Protein AF-A0A951SVY5-F1 (afdb_monomer_lite)

Structure (mmCIF, N/CA/C/O backbone):
data_AF-A0A951SVY5-F1
#
_entry.id   AF-A0A951SVY5-F1
#
loop_
_atom_site.group_PDB
_atom_site.id
_atom_site.type_symbol
_atom_site.label_atom_id
_atom_site.label_alt_id
_atom_site.label_comp_id
_atom_site.label_asym_id
_atom_site.label_entity_id
_atom_site.label_seq_id
_atom_site.pdbx_PDB_ins_code
_atom_site.Cartn_x
_atom_site.Cartn_y
_atom_site.Cartn_z
_atom_site.occupancy
_atom_site.B_iso_or_equiv
_atom_site.auth_seq_id
_atom_site.auth_comp_id
_atom_site.auth_asym_id
_atom_site.auth_atom_id
_atom_site.pdbx_PDB_model_num
ATOM 1 N N . MET A 1 1 ? 9.290 2.120 15.787 1.00 50.78 1 MET A N 1
ATOM 2 C CA . MET A 1 1 ? 7.854 2.431 15.940 1.00 50.78 1 MET A CA 1
ATOM 3 C C . MET A 1 1 ? 7.701 3.922 15.719 1.00 50.78 1 MET A C 1
ATOM 5 O O . MET A 1 1 ? 8.422 4.672 16.364 1.00 50.78 1 MET A O 1
ATOM 9 N N . LEU A 1 2 ? 6.870 4.339 14.763 1.00 56.75 2 LEU A N 1
ATOM 10 C CA . LEU A 1 2 ? 6.557 5.754 14.570 1.00 56.75 2 LEU A CA 1
ATOM 11 C C . LEU A 1 2 ? 5.204 6.018 15.229 1.00 56.75 2 LEU A C 1
ATOM 13 O O . LEU A 1 2 ? 4.205 5.418 14.830 1.00 56.75 2 LEU A O 1
ATOM 17 N N . THR A 1 3 ? 5.196 6.881 16.243 1.00 59.34 3 THR A N 1
ATOM 18 C CA . THR A 1 3 ? 3.982 7.291 16.956 1.00 59.34 3 THR A CA 1
ATOM 19 C C . THR A 1 3 ? 3.644 8.719 16.544 1.00 59.34 3 THR A C 1
ATOM 21 O O . THR A 1 3 ? 4.427 9.630 16.828 1.00 59.34 3 THR A O 1
ATOM 24 N N . PRO A 1 4 ? 2.521 8.950 15.859 1.00 58.31 4 PRO A N 1
ATOM 25 C CA . PRO A 1 4 ? 2.186 10.288 15.402 1.00 58.31 4 PRO A CA 1
ATOM 26 C C . PRO A 1 4 ? 1.665 11.186 16.539 1.00 58.31 4 PRO A C 1
ATOM 28 O O . PRO A 1 4 ? 0.821 10.764 17.322 1.00 58.31 4 PRO A O 1
ATOM 31 N N . GLN A 1 5 ? 2.128 12.441 16.625 1.00 56.78 5 GLN A N 1
ATOM 32 C CA . GLN A 1 5 ? 1.839 13.347 17.757 1.00 56.78 5 GLN A CA 1
ATOM 33 C C . GLN A 1 5 ? 0.728 14.398 17.520 1.00 56.78 5 GLN A C 1
ATOM 35 O O . GLN A 1 5 ? 0.571 15.302 18.335 1.00 56.78 5 GLN A O 1
ATOM 40 N N . SER A 1 6 ? -0.071 14.322 16.445 1.00 63.34 6 SER A N 1
ATOM 41 C CA . SER A 1 6 ? -1.119 15.331 16.175 1.00 63.34 6 SER A CA 1
ATOM 42 C C . SER A 1 6 ? -2.551 14.844 16.448 1.00 63.34 6 SER A C 1
ATOM 44 O O . SER A 1 6 ? -2.903 13.684 16.237 1.00 63.34 6 SER A O 1
ATOM 46 N N . ALA A 1 7 ? -3.417 15.754 16.907 1.00 58.34 7 ALA A N 1
ATOM 47 C CA . ALA A 1 7 ? -4.771 15.438 17.379 1.00 58.34 7 ALA A CA 1
ATOM 48 C C . ALA A 1 7 ? -5.735 14.905 16.290 1.00 58.34 7 ALA A C 1
ATOM 50 O O . ALA A 1 7 ? -6.744 14.290 16.624 1.00 58.34 7 ALA A O 1
ATOM 51 N N . GLY A 1 8 ? -5.410 15.057 15.000 1.00 65.06 8 GLY A N 1
ATOM 52 C CA . GLY A 1 8 ? -6.234 14.613 13.861 1.00 65.06 8 GLY A CA 1
ATOM 53 C C . GLY A 1 8 ? -5.870 13.249 13.259 1.00 65.06 8 GLY A C 1
ATOM 54 O O . GLY A 1 8 ? -6.357 12.907 12.188 1.00 65.06 8 GLY A O 1
ATOM 55 N N . GLN A 1 9 ? -4.980 12.480 13.891 1.00 72.12 9 GLN A N 1
ATOM 56 C CA . GLN A 1 9 ? -4.470 11.231 13.314 1.00 72.12 9 GLN A CA 1
ATOM 57 C C . GLN A 1 9 ? -5.520 10.113 13.374 1.00 72.12 9 GLN A C 1
ATOM 59 O O . GLN A 1 9 ? -6.049 9.822 14.451 1.00 72.12 9 GLN A O 1
ATOM 64 N N . THR A 1 10 ? -5.779 9.467 12.234 1.00 80.44 10 THR A N 1
ATOM 65 C CA . THR A 1 10 ? -6.639 8.272 12.121 1.00 80.44 10 THR A CA 1
ATOM 66 C C . THR A 1 10 ? -5.981 7.033 12.738 1.00 80.44 10 THR A C 1
ATOM 68 O O . THR A 1 10 ? -6.667 6.171 13.289 1.00 80.44 10 THR A O 1
ATOM 71 N N . TYR A 1 11 ? -4.648 6.967 12.681 1.00 87.50 11 TYR A N 1
ATOM 72 C CA . TYR A 1 11 ? -3.850 5.829 13.130 1.00 87.50 11 TYR A CA 1
ATOM 73 C C . TYR A 1 11 ? -3.011 6.190 14.356 1.00 87.50 11 TYR A C 1
ATOM 75 O O . TYR A 1 11 ? -2.399 7.254 14.405 1.00 87.50 11 TYR A O 1
ATOM 83 N N . GLU A 1 12 ? -2.999 5.307 15.349 1.00 90.50 12 GLU A N 1
ATOM 84 C CA . GLU A 1 12 ? -2.201 5.448 16.573 1.00 90.50 12 GLU A CA 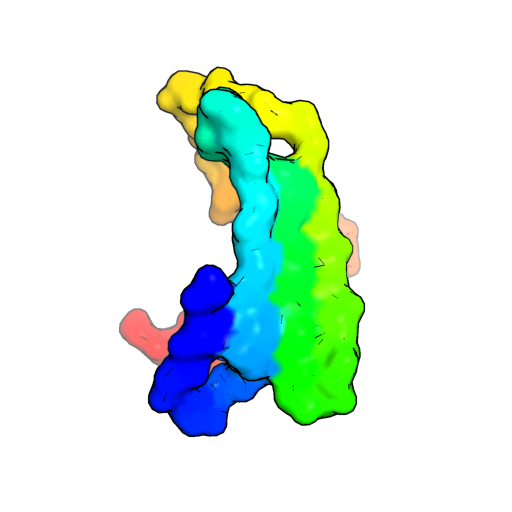1
ATOM 85 C C . GLU A 1 12 ? -0.819 4.798 16.448 1.00 90.50 12 GLU A C 1
ATOM 87 O O . GLU A 1 12 ? 0.127 5.215 17.112 1.00 90.50 12 GLU A O 1
ATOM 92 N N . GLU A 1 13 ? -0.680 3.808 15.563 1.00 90.94 13 GLU A N 1
ATOM 93 C CA . GLU A 1 13 ? 0.583 3.119 15.334 1.00 90.94 13 GLU A CA 1
ATOM 94 C C . GLU A 1 13 ? 0.769 2.777 13.857 1.00 90.94 13 GLU A C 1
ATOM 96 O O . GLU A 1 13 ? -0.134 2.246 13.205 1.00 90.94 13 GLU A O 1
ATOM 101 N N . VAL A 1 14 ? 1.978 3.025 13.348 1.00 93.75 14 VAL A N 1
ATOM 102 C CA . VAL A 1 14 ? 2.418 2.550 12.034 1.00 93.75 14 VAL A CA 1
ATOM 103 C C . VAL A 1 14 ? 3.712 1.750 12.186 1.00 93.75 14 VAL A C 1
ATOM 105 O O . VAL A 1 14 ? 4.714 2.232 12.725 1.00 93.75 14 VAL A O 1
ATOM 108 N N . ARG A 1 15 ? 3.698 0.511 11.684 1.00 95.88 15 ARG A N 1
ATOM 109 C CA . ARG A 1 15 ? 4.853 -0.393 11.618 1.00 95.88 15 ARG A CA 1
ATOM 110 C C . ARG A 1 15 ? 5.256 -0.603 10.167 1.00 95.88 15 ARG A C 1
ATOM 112 O O . ARG A 1 15 ? 4.445 -1.032 9.349 1.00 95.88 15 ARG A O 1
ATOM 119 N N . LEU A 1 16 ? 6.523 -0.339 9.874 1.00 96.38 16 LEU A N 1
ATOM 120 C CA . LEU A 1 16 ? 7.143 -0.608 8.582 1.00 96.38 16 LEU A CA 1
ATOM 121 C C . LEU A 1 16 ? 8.102 -1.784 8.740 1.00 96.38 16 LEU A C 1
ATOM 123 O O . LEU A 1 16 ? 8.879 -1.820 9.695 1.00 96.38 16 LEU A O 1
ATOM 127 N N . SER A 1 17 ? 8.045 -2.730 7.810 1.00 95.50 17 SER A N 1
ATOM 128 C CA . SER A 1 17 ? 8.995 -3.838 7.722 1.00 95.50 17 SER A CA 1
ATOM 129 C C . SER A 1 17 ? 9.781 -3.715 6.428 1.00 95.50 17 SER A C 1
ATOM 131 O O . SER A 1 17 ? 9.188 -3.548 5.361 1.00 95.50 17 SER A O 1
ATOM 133 N N . TRP A 1 18 ? 11.100 -3.811 6.544 1.00 94.31 18 TRP A N 1
ATOM 134 C CA . TRP A 1 18 ? 12.049 -3.797 5.438 1.00 94.31 18 TRP A CA 1
ATOM 135 C C . TRP A 1 18 ? 12.780 -5.140 5.391 1.00 94.31 18 TRP A C 1
ATOM 137 O O . TRP A 1 18 ? 12.904 -5.797 6.425 1.00 94.31 18 TRP A O 1
ATOM 147 N N . ASP A 1 19 ? 13.247 -5.548 4.214 1.00 90.75 19 ASP A N 1
ATOM 148 C CA . ASP A 1 19 ? 14.190 -6.662 4.085 1.00 90.75 19 ASP A CA 1
ATOM 149 C C . ASP A 1 19 ? 15.653 -6.189 4.143 1.00 90.75 19 ASP A C 1
ATOM 151 O O . ASP A 1 19 ? 15.941 -4.994 4.244 1.00 90.75 19 ASP A O 1
ATOM 155 N N . GLU A 1 20 ? 16.587 -7.139 4.079 1.00 90.19 20 GLU A N 1
ATOM 156 C CA . GLU A 1 20 ? 18.034 -6.879 4.083 1.00 90.19 20 GLU A CA 1
ATOM 157 C C . GLU A 1 20 ? 18.493 -6.013 2.895 1.00 90.19 20 GLU A C 1
ATOM 159 O O . GLU A 1 20 ? 19.532 -5.361 2.964 1.00 90.19 20 GLU A O 1
ATOM 164 N N . GLY A 1 21 ? 17.704 -5.961 1.816 1.00 90.44 21 GLY A N 1
ATOM 165 C CA . GLY A 1 21 ? 17.935 -5.107 0.652 1.00 90.44 21 GLY A CA 1
ATOM 166 C C . GLY A 1 21 ? 17.365 -3.694 0.794 1.00 90.44 21 GLY A C 1
ATOM 167 O O . GLY A 1 21 ? 17.369 -2.940 -0.183 1.00 90.44 21 GLY A O 1
ATOM 168 N N . PHE A 1 22 ? 16.869 -3.332 1.982 1.00 89.25 22 PHE A N 1
ATOM 169 C CA . PHE A 1 22 ? 16.150 -2.088 2.260 1.00 89.25 22 PHE A CA 1
ATOM 170 C C . PHE A 1 22 ? 14.891 -1.906 1.398 1.00 89.25 22 PHE A C 1
ATOM 172 O O . PHE A 1 22 ? 14.465 -0.777 1.140 1.00 89.25 22 PHE A O 1
ATOM 179 N N . PHE 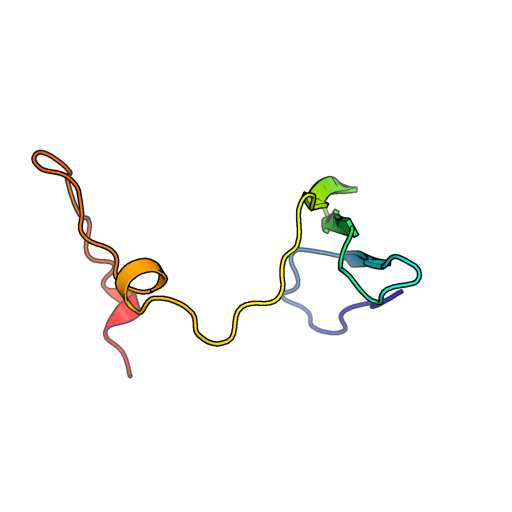A 1 23 ? 14.261 -2.998 0.956 1.00 91.44 23 PHE A N 1
ATOM 180 C CA . PHE A 1 23 ? 12.970 -2.935 0.279 1.00 91.44 23 PHE A CA 1
ATOM 181 C C . PHE A 1 23 ? 11.821 -3.068 1.269 1.00 91.44 23 PHE A C 1
ATOM 183 O O . PHE A 1 23 ? 11.849 -3.881 2.192 1.00 91.44 23 PHE A O 1
ATOM 190 N N . LEU A 1 24 ? 10.781 -2.259 1.064 1.00 94.25 24 LEU A N 1
ATOM 191 C CA . LEU A 1 24 ? 9.580 -2.293 1.889 1.00 94.25 24 LEU A CA 1
ATOM 192 C C . LEU A 1 24 ? 8.838 -3.617 1.666 1.00 94.25 24 LEU A C 1
ATOM 194 O O . LEU A 1 24 ? 8.490 -3.951 0.535 1.00 94.25 24 LEU A O 1
ATOM 198 N N . ARG A 1 25 ? 8.563 -4.347 2.749 1.00 95.25 25 ARG A N 1
ATOM 199 C CA . ARG A 1 25 ? 7.849 -5.636 2.745 1.00 95.25 25 ARG A CA 1
ATOM 200 C C . ARG A 1 25 ? 6.422 -5.518 3.241 1.00 95.25 25 ARG A C 1
ATOM 202 O O . ARG A 1 25 ? 5.527 -6.181 2.719 1.00 95.25 25 ARG A O 1
ATOM 209 N N . SER A 1 26 ? 6.187 -4.692 4.256 1.00 96.81 26 SER A N 1
ATOM 210 C CA . SER A 1 26 ? 4.830 -4.457 4.740 1.00 96.81 26 SER A CA 1
ATOM 211 C C . SER A 1 26 ? 4.669 -3.139 5.473 1.00 96.81 26 SER A C 1
ATOM 213 O O . SER A 1 26 ? 5.583 -2.681 6.159 1.00 96.81 26 SER A O 1
ATOM 215 N N . ILE A 1 27 ? 3.453 -2.608 5.397 1.00 97.00 27 ILE A N 1
ATOM 216 C CA . ILE A 1 27 ? 2.967 -1.492 6.203 1.00 97.00 27 ILE A CA 1
ATOM 217 C C . ILE A 1 27 ? 1.821 -2.035 7.056 1.00 97.00 27 ILE A C 1
ATOM 219 O O . ILE A 1 27 ? 0.842 -2.535 6.509 1.00 97.00 27 ILE A O 1
ATOM 223 N N . SER A 1 28 ? 1.928 -1.949 8.380 1.00 96.81 28 SER A N 1
ATOM 224 C CA . SER A 1 28 ? 0.832 -2.270 9.298 1.00 96.81 28 SER A CA 1
ATOM 225 C C . SER A 1 28 ? 0.410 -1.014 10.038 1.00 96.81 28 SER A C 1
ATOM 227 O O . SER A 1 28 ? 1.248 -0.345 10.636 1.00 96.81 28 SER A O 1
ATOM 229 N N . MET A 1 29 ? -0.877 -0.699 10.005 1.00 95.69 29 MET A N 1
ATOM 230 C CA . MET A 1 29 ? -1.445 0.509 10.597 1.00 95.69 29 MET A CA 1
ATOM 231 C C . MET A 1 29 ? -2.528 0.107 11.586 1.00 95.69 29 MET A C 1
ATOM 233 O O . MET A 1 29 ? -3.426 -0.650 11.222 1.00 95.69 29 MET A O 1
ATOM 237 N N . LYS A 1 30 ? -2.441 0.601 12.821 1.00 94.94 30 LYS A N 1
ATOM 238 C CA . LYS A 1 30 ? -3.465 0.425 13.852 1.00 94.94 30 LYS A CA 1
ATOM 239 C C . LYS A 1 30 ? -4.238 1.727 14.006 1.00 94.94 30 LYS A C 1
ATOM 241 O O . LYS A 1 30 ? -3.634 2.773 14.257 1.00 94.94 30 LYS A O 1
ATOM 246 N N . SER A 1 31 ? -5.548 1.686 13.801 1.00 92.44 31 SER A N 1
ATOM 247 C CA . SER A 1 31 ? -6.431 2.830 14.014 1.00 92.44 31 SER A CA 1
ATOM 248 C C . SER A 1 31 ? -6.692 3.044 15.505 1.00 92.44 31 SER A C 1
ATOM 250 O O . SER A 1 31 ? -6.535 2.135 16.320 1.00 92.44 31 SER A O 1
ATOM 252 N N . LYS A 1 32 ? -7.176 4.236 15.862 1.00 87.62 32 LYS A N 1
ATOM 253 C CA . LYS A 1 32 ? -7.667 4.510 17.224 1.00 87.62 32 LYS A CA 1
ATOM 254 C C . LYS A 1 32 ? -8.905 3.683 17.604 1.00 87.62 32 LYS A C 1
ATOM 256 O O . LYS A 1 32 ? -9.174 3.515 18.787 1.00 87.62 32 LYS A O 1
ATOM 261 N N . SER A 1 33 ? -9.660 3.169 16.623 1.00 89.19 33 SER A N 1
ATOM 262 C CA . SER A 1 33 ? -10.763 2.223 16.865 1.00 89.19 33 SER A CA 1
ATOM 263 C C . SER A 1 33 ? -10.270 0.815 17.219 1.00 89.19 33 SER A C 1
ATOM 265 O O . SER A 1 33 ? -11.070 -0.016 17.635 1.00 89.19 33 SER A O 1
ATOM 267 N N . GLY A 1 34 ? -8.966 0.549 17.084 1.00 88.00 34 GLY A N 1
ATOM 268 C CA . GLY A 1 34 ? -8.350 -0.751 17.338 1.00 88.00 34 GLY A CA 1
ATOM 269 C C . GLY A 1 34 ? -8.212 -1.633 16.095 1.00 88.00 34 GLY A C 1
ATOM 270 O O . GLY A 1 34 ? -7.545 -2.664 16.172 1.00 88.00 34 GLY A O 1
ATOM 271 N N . ASP A 1 35 ? -8.772 -1.223 14.954 1.00 93.25 35 ASP A N 1
ATOM 272 C CA . ASP A 1 35 ? -8.650 -1.949 13.691 1.00 93.25 35 ASP A CA 1
ATOM 273 C C . ASP A 1 35 ? -7.203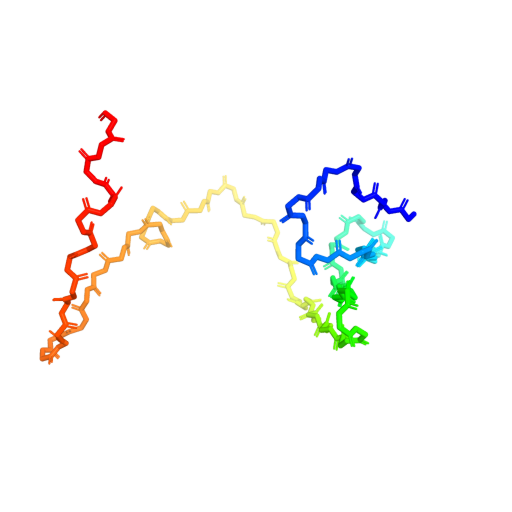 -1.942 13.197 1.00 93.25 35 ASP A C 1
ATOM 275 O O . ASP A 1 35 ? -6.502 -0.927 13.259 1.00 93.25 35 ASP A O 1
ATOM 279 N N . VAL A 1 36 ? -6.754 -3.078 12.664 1.00 94.81 36 VAL A N 1
ATOM 280 C CA . VAL A 1 36 ? -5.410 -3.220 12.098 1.00 94.81 36 VAL A CA 1
ATOM 281 C C . VAL A 1 36 ? -5.511 -3.537 10.616 1.00 94.81 36 VAL A C 1
ATOM 283 O O . VAL A 1 36 ? -6.087 -4.548 10.220 1.00 94.81 36 VAL A O 1
ATOM 286 N N . VAL A 1 37 ? -4.894 -2.692 9.793 1.00 95.69 37 VAL A N 1
ATOM 287 C CA . VAL A 1 37 ? -4.761 -2.902 8.350 1.00 95.69 37 VAL A CA 1
ATOM 288 C C . VAL A 1 37 ? -3.306 -3.212 8.035 1.00 95.69 37 VAL A C 1
ATOM 290 O O . VAL A 1 37 ? -2.414 -2.425 8.354 1.00 95.69 37 VAL A O 1
ATOM 293 N N . THR A 1 38 ? -3.056 -4.345 7.379 1.00 96.31 38 THR A N 1
ATOM 294 C CA . THR A 1 38 ? -1.717 -4.728 6.918 1.00 96.31 38 THR A CA 1
ATOM 295 C C . THR A 1 38 ? -1.678 -4.812 5.398 1.00 96.31 38 THR A C 1
ATOM 297 O O . THR A 1 38 ? -2.394 -5.599 4.786 1.00 96.31 38 THR A O 1
ATOM 300 N N . ILE A 1 39 ? -0.782 -4.037 4.792 1.00 96.69 39 ILE A N 1
ATOM 301 C CA . ILE A 1 39 ? -0.474 -4.061 3.363 1.00 96.69 39 ILE A CA 1
ATOM 302 C C . ILE A 1 39 ? 0.835 -4.828 3.188 1.00 96.69 39 ILE A C 1
ATOM 304 O O . ILE A 1 39 ? 1.854 -4.446 3.764 1.00 96.69 39 ILE A O 1
ATOM 308 N N . LYS A 1 40 ? 0.816 -5.906 2.397 1.00 96.81 40 LYS A N 1
ATOM 309 C CA . LYS A 1 40 ? 2.016 -6.671 2.026 1.00 96.81 40 LYS A CA 1
ATOM 310 C C . LYS A 1 40 ? 2.489 -6.246 0.640 1.00 96.81 40 LYS A C 1
ATOM 312 O O . LYS A 1 40 ? 1.701 -6.221 -0.300 1.00 96.81 40 LYS A O 1
ATOM 317 N N . VAL A 1 41 ? 3.774 -5.940 0.527 1.00 94.88 41 VAL A N 1
ATOM 318 C CA . VAL A 1 41 ? 4.432 -5.498 -0.702 1.00 94.88 41 VAL A CA 1
ATOM 319 C C . VAL A 1 41 ? 5.374 -6.606 -1.164 1.00 94.88 41 VAL A C 1
ATOM 321 O O . VAL A 1 41 ? 6.206 -7.088 -0.398 1.00 94.88 41 VAL A O 1
ATOM 324 N N . ASN A 1 42 ? 5.222 -7.025 -2.417 1.00 91.38 42 ASN A N 1
ATOM 325 C CA . ASN A 1 42 ? 6.038 -8.055 -3.055 1.00 91.38 42 ASN A CA 1
ATOM 326 C C . ASN A 1 42 ? 6.525 -7.554 -4.420 1.00 91.38 42 ASN A C 1
ATOM 328 O O . ASN A 1 42 ? 5.955 -6.616 -4.974 1.00 91.38 42 ASN A O 1
ATOM 332 N N . SER A 1 43 ? 7.557 -8.204 -4.964 1.00 90.06 43 SER A N 1
ATOM 333 C CA . SER A 1 43 ? 8.071 -7.944 -6.319 1.00 90.06 43 SER A CA 1
ATOM 334 C C . SER A 1 43 ? 8.514 -6.494 -6.559 1.00 90.06 43 SER A C 1
ATOM 336 O O . SER A 1 43 ? 8.288 -5.928 -7.629 1.00 90.06 43 SER A O 1
ATOM 338 N N . VAL A 1 44 ? 9.160 -5.880 -5.563 1.00 89.31 44 VAL A N 1
ATOM 339 C CA . VAL A 1 44 ? 9.696 -4.521 -5.694 1.00 89.31 44 VAL A CA 1
ATOM 340 C C . VAL A 1 44 ? 10.888 -4.535 -6.645 1.00 89.31 44 VAL A C 1
ATOM 342 O O . VAL A 1 44 ? 11.835 -5.293 -6.457 1.00 89.31 44 VAL A O 1
ATOM 345 N N . THR A 1 45 ? 10.844 -3.682 -7.665 1.00 87.81 45 THR A N 1
ATOM 346 C CA . THR A 1 45 ? 11.923 -3.521 -8.643 1.00 87.81 45 THR A CA 1
ATOM 347 C C . THR A 1 45 ? 12.321 -2.055 -8.716 1.00 87.81 45 THR A C 1
ATOM 349 O O . THR A 1 45 ? 11.467 -1.169 -8.684 1.00 87.81 45 THR A O 1
ATOM 352 N N . LYS A 1 46 ? 13.625 -1.789 -8.819 1.00 86.06 46 LYS A N 1
ATOM 353 C CA . LYS A 1 46 ? 14.144 -0.442 -9.082 1.00 86.06 46 LYS A CA 1
ATOM 354 C C . LYS A 1 46 ? 14.066 -0.172 -10.582 1.00 86.06 46 LYS A C 1
ATOM 356 O O . LYS A 1 46 ? 14.568 -0.964 -11.372 1.00 86.06 46 LYS A O 1
ATOM 361 N N . VAL A 1 47 ? 13.460 0.946 -10.962 1.00 89.44 47 VAL A N 1
ATOM 362 C CA . VAL A 1 47 ? 13.378 1.400 -12.356 1.00 89.44 47 VAL A CA 1
ATOM 363 C C . VAL A 1 47 ? 14.074 2.750 -12.498 1.00 89.44 47 VAL A C 1
ATOM 365 O O . VAL A 1 47 ? 14.073 3.544 -11.560 1.00 89.44 47 VAL A O 1
ATOM 368 N N . ALA A 1 48 ? 14.684 3.008 -13.657 1.00 90.81 48 ALA A N 1
ATOM 369 C CA . ALA A 1 48 ? 15.394 4.264 -13.921 1.00 90.81 48 ALA A CA 1
ATOM 370 C C . ALA A 1 48 ? 14.443 5.470 -14.029 1.00 90.81 48 ALA A C 1
ATOM 372 O O . ALA A 1 48 ? 14.813 6.592 -13.695 1.00 90.81 48 ALA A O 1
ATOM 373 N N . SER A 1 49 ? 13.211 5.235 -14.478 1.00 92.88 49 SER A N 1
ATOM 374 C CA . SER A 1 49 ? 12.148 6.232 -14.546 1.00 92.88 49 SER A CA 1
ATOM 375 C C . SER A 1 49 ? 10.783 5.561 -14.408 1.00 92.88 49 SER A C 1
ATOM 377 O O . SER A 1 49 ? 10.609 4.388 -14.748 1.00 92.88 49 SER A O 1
ATOM 379 N N . LEU A 1 50 ? 9.812 6.308 -13.885 1.00 89.81 50 LEU A N 1
ATOM 380 C CA . LEU A 1 50 ? 8.414 5.890 -13.844 1.00 89.81 50 LEU A CA 1
ATOM 381 C C . LEU A 1 50 ? 7.669 6.522 -15.023 1.00 89.81 50 LEU A C 1
ATOM 383 O O . LEU A 1 50 ? 7.844 7.718 -15.276 1.00 89.81 50 LEU A O 1
ATOM 387 N N . PRO A 1 51 ? 6.827 5.765 -15.744 1.00 89.06 51 PRO A N 1
ATOM 388 C CA . PRO A 1 51 ? 6.015 6.344 -16.800 1.00 89.06 51 PRO A CA 1
ATOM 389 C C . PRO A 1 51 ? 5.023 7.350 -16.203 1.00 89.06 51 PRO A C 1
ATOM 391 O O . PRO A 1 51 ? 4.305 7.043 -15.250 1.00 89.06 51 PRO A O 1
ATOM 394 N N . VAL A 1 52 ? 4.952 8.544 -16.802 1.00 86.56 52 VAL A N 1
ATOM 395 C CA . VAL A 1 52 ? 4.069 9.646 -16.365 1.00 86.56 52 VAL A CA 1
ATOM 396 C C . VAL A 1 52 ? 2.603 9.207 -16.294 1.00 86.56 52 VAL A C 1
ATOM 398 O O . VAL A 1 5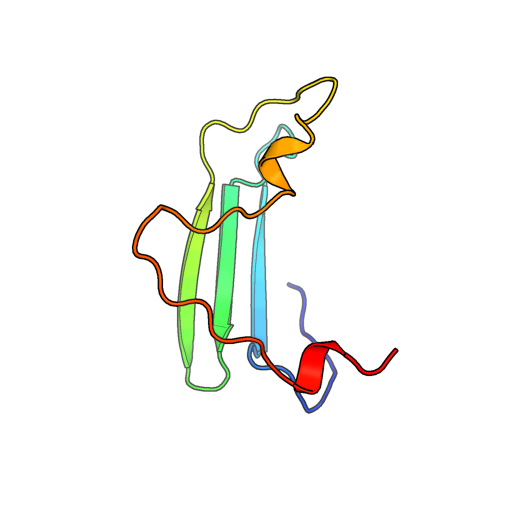2 ? 1.844 9.702 -15.465 1.00 86.56 52 VAL A O 1
ATOM 401 N N . SER A 1 53 ? 2.211 8.224 -17.109 1.00 87.75 53 SER A N 1
ATOM 402 C CA . SER A 1 53 ? 0.856 7.677 -17.140 1.00 87.75 53 SER A CA 1
ATOM 403 C C . SER A 1 53 ? 0.383 7.088 -15.808 1.00 87.75 53 SER A C 1
ATOM 405 O O . SER A 1 53 ? -0.816 7.089 -15.555 1.00 87.75 53 SER A O 1
ATOM 407 N N . LEU A 1 54 ? 1.291 6.621 -14.939 1.00 86.69 54 LEU A N 1
ATOM 408 C CA . LEU A 1 54 ? 0.936 6.148 -13.591 1.00 86.69 54 LEU A CA 1
ATOM 409 C C . LEU A 1 54 ? 0.373 7.264 -12.704 1.00 86.69 54 LEU A C 1
ATOM 411 O O . LEU A 1 54 ? -0.347 6.986 -11.750 1.00 86.69 54 LEU A O 1
ATOM 415 N N . PHE A 1 55 ? 0.685 8.518 -13.032 1.00 87.31 55 PHE A N 1
ATOM 416 C CA . PHE A 1 55 ? 0.241 9.708 -12.311 1.00 87.31 55 PHE A CA 1
ATOM 417 C C . PHE A 1 55 ? -0.864 10.466 -13.054 1.00 87.31 55 PHE A C 1
ATOM 419 O O . PHE A 1 55 ? -1.296 11.524 -12.604 1.00 87.31 55 PHE A O 1
ATOM 426 N N . SER A 1 56 ? -1.339 9.940 -14.186 1.00 85.00 56 SER A N 1
ATOM 427 C CA . SER 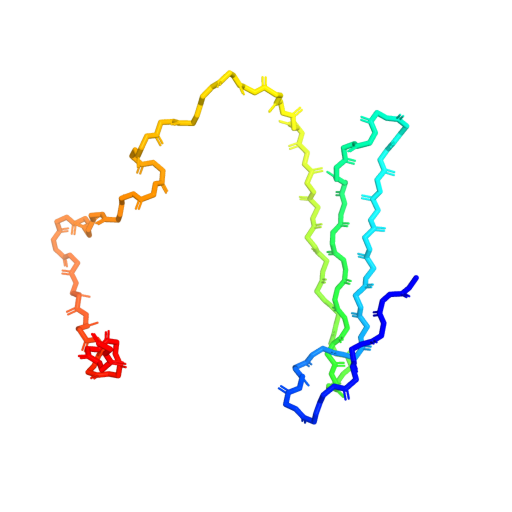A 1 56 ? -2.471 10.501 -14.918 1.00 85.00 56 SER A CA 1
ATOM 428 C C . SER A 1 56 ? -3.695 9.614 -14.738 1.00 85.00 56 SER A C 1
ATOM 430 O O . SER A 1 56 ? -3.719 8.478 -15.210 1.00 85.00 56 SER A O 1
ATOM 432 N N . TYR A 1 57 ? -4.736 10.139 -14.099 1.00 83.12 57 TYR A N 1
ATOM 433 C CA . TYR A 1 57 ? -6.032 9.473 -14.061 1.00 83.12 57 TYR A CA 1
ATOM 434 C C . TYR A 1 57 ? -6.872 9.901 -15.267 1.00 83.12 57 TYR A C 1
ATOM 436 O O . TYR A 1 57 ? -7.081 11.091 -15.503 1.00 83.12 57 TYR A O 1
ATOM 444 N N . LYS A 1 58 ? -7.377 8.924 -16.022 1.00 82.94 58 LYS A N 1
ATOM 445 C CA . LYS A 1 58 ? -8.427 9.127 -17.023 1.00 82.94 58 LYS A CA 1
ATOM 446 C C . LYS A 1 58 ? -9.566 8.179 -16.700 1.00 82.94 58 LYS A C 1
ATOM 448 O O . LYS A 1 58 ? -9.368 6.966 -16.675 1.00 82.94 58 LYS A O 1
ATOM 453 N N . ALA A 1 59 ? -10.742 8.739 -16.443 1.00 84.69 59 ALA A N 1
ATOM 454 C CA . ALA A 1 59 ? -11.923 7.944 -16.157 1.00 84.69 59 ALA A CA 1
ATOM 455 C C . ALA A 1 59 ? -12.274 7.068 -17.381 1.00 84.69 59 ALA A C 1
ATOM 457 O O . ALA A 1 59 ? -12.297 7.586 -18.503 1.00 84.69 59 ALA A O 1
ATOM 458 N N . PRO A 1 60 ? -12.540 5.762 -17.202 1.00 87.00 60 PRO A N 1
ATOM 459 C CA . PRO A 1 60 ? -12.985 4.900 -18.294 1.00 87.00 60 PRO A CA 1
ATOM 460 C C . PRO A 1 60 ? -14.290 5.404 -18.943 1.00 87.00 60 PRO A C 1
ATOM 462 O O . PRO A 1 60 ? -15.097 6.044 -18.257 1.00 87.00 60 PRO A O 1
ATOM 465 N N . PRO A 1 61 ? -14.561 5.094 -20.225 1.00 87.56 61 PRO A N 1
ATOM 466 C CA . PRO A 1 61 ? -15.826 5.448 -20.871 1.00 87.56 61 PRO A CA 1
ATOM 467 C C . PRO A 1 61 ? -17.045 4.970 -20.067 1.00 87.56 61 PRO A C 1
ATOM 469 O O . PRO A 1 61 ? -17.056 3.856 -19.550 1.00 87.56 61 PRO A O 1
ATOM 472 N N . GLY A 1 62 ? -18.070 5.820 -19.946 1.00 87.38 62 GLY A N 1
ATOM 473 C CA . GLY A 1 62 ? -19.275 5.534 -19.152 1.00 87.38 62 GLY A CA 1
ATOM 474 C C . GLY A 1 62 ? -19.131 5.765 -17.641 1.00 87.38 62 GLY A C 1
ATOM 475 O O . GLY A 1 62 ? -20.123 5.668 -16.917 1.00 87.38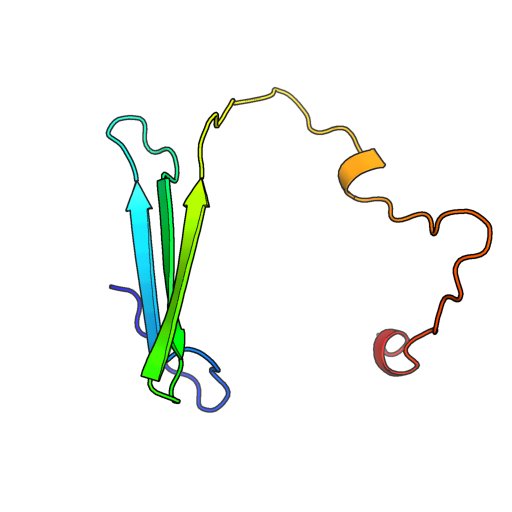 62 GLY A O 1
ATOM 476 N N . SER A 1 63 ? -17.936 6.118 -17.154 1.00 87.06 63 SER A N 1
ATOM 477 C CA . SER A 1 63 ? -17.743 6.510 -15.756 1.00 87.06 63 SER A CA 1
ATOM 478 C C . SER A 1 63 ? -18.445 7.833 -15.458 1.00 87.06 63 SER A C 1
ATOM 480 O O . SER A 1 63 ? -18.375 8.780 -16.239 1.00 87.06 63 SER A O 1
ATOM 482 N N . ARG A 1 64 ? -19.073 7.924 -14.284 1.00 81.88 64 ARG A N 1
ATOM 483 C CA . ARG A 1 64 ? -19.560 9.190 -13.730 1.00 81.88 64 ARG A CA 1
ATOM 484 C C . ARG A 1 64 ? -18.467 9.774 -12.846 1.00 81.88 64 ARG A C 1
ATOM 486 O O . ARG A 1 64 ? -18.161 9.213 -11.798 1.00 81.88 64 ARG A O 1
ATOM 493 N N . THR A 1 65 ? -17.859 10.869 -13.279 1.00 76.44 65 THR A N 1
ATOM 494 C CA . THR A 1 65 ? -16.922 11.637 -12.456 1.00 76.44 65 THR A CA 1
ATOM 495 C C . THR A 1 65 ? -17.698 12.649 -11.625 1.00 76.44 65 THR A C 1
ATOM 497 O O . THR A 1 65 ? -18.570 13.341 -12.144 1.00 76.44 65 THR A O 1
ATOM 500 N N . VAL A 1 66 ? -17.396 12.721 -10.331 1.00 76.25 66 VAL A N 1
ATOM 501 C CA . VAL A 1 66 ? -17.914 13.766 -9.446 1.00 76.25 66 VAL A CA 1
ATOM 502 C C . VAL A 1 66 ? -16.752 14.695 -9.146 1.00 76.25 66 VAL A C 1
ATOM 504 O O . VAL A 1 66 ? -15.785 14.284 -8.505 1.00 76.25 66 VAL A O 1
ATOM 507 N N . ASP A 1 67 ? -16.831 15.929 -9.633 1.00 68.00 67 ASP A N 1
ATOM 508 C CA . ASP A 1 67 ? -15.847 16.945 -9.284 1.00 68.00 67 ASP A CA 1
ATOM 509 C C . ASP A 1 67 ? -16.040 17.329 -7.819 1.00 68.00 67 ASP A C 1
ATOM 511 O O . ASP A 1 67 ? -17.122 17.754 -7.413 1.00 68.00 67 ASP A O 1
ATOM 515 N N . ASN A 1 68 ? -15.000 17.143 -7.003 1.00 65.75 68 ASN A N 1
ATOM 516 C CA . ASN A 1 68 ? -15.033 17.561 -5.609 1.00 65.75 68 ASN A CA 1
ATOM 517 C C . ASN A 1 68 ? -14.792 19.082 -5.536 1.00 65.75 68 ASN A C 1
ATOM 519 O O . ASN A 1 68 ? -13.663 19.519 -5.785 1.00 65.75 68 ASN A O 1
ATOM 523 N N . PRO A 1 69 ? -15.790 19.899 -5.150 1.00 59.78 69 PRO A N 1
ATOM 524 C CA . PRO A 1 69 ? -15.652 21.355 -5.093 1.00 59.78 69 PRO A CA 1
ATOM 525 C C . PRO A 1 69 ? -14.622 21.840 -4.056 1.00 59.78 69 PRO A C 1
ATOM 527 O O . PRO A 1 69 ? -14.228 23.003 -4.082 1.00 59.78 69 PRO A O 1
ATOM 530 N N . LEU A 1 70 ? -14.140 20.967 -3.162 1.00 59.22 70 LEU A N 1
ATOM 531 C CA . LEU A 1 70 ? -13.087 21.289 -2.192 1.00 59.22 70 LEU A CA 1
ATOM 532 C C . LEU A 1 70 ? -11.665 21.232 -2.779 1.00 59.22 70 LEU A C 1
ATOM 534 O O . LEU A 1 70 ? -10.746 21.766 -2.166 1.00 59.22 70 LEU A O 1
ATOM 538 N N . ASN A 1 71 ? -11.473 20.647 -3.966 1.00 55.66 71 ASN A N 1
ATOM 539 C CA . ASN A 1 71 ? -10.154 20.534 -4.604 1.00 55.66 71 ASN A CA 1
ATOM 540 C C . ASN A 1 71 ? -9.739 21.791 -5.402 1.00 55.66 71 ASN A C 1
ATOM 542 O O . ASN A 1 71 ? -8.642 21.816 -5.949 1.00 55.66 71 ASN A O 1
ATOM 546 N N . GLN A 1 72 ? -10.597 22.819 -5.491 1.00 50.09 72 GLN A N 1
ATOM 547 C CA . GLN A 1 72 ? -10.375 24.020 -6.318 1.00 50.09 72 GLN A CA 1
ATOM 548 C C . GLN A 1 72 ? -9.891 25.260 -5.542 1.00 50.09 72 GLN A C 1
ATOM 550 O O . GLN A 1 72 ? -9.741 26.325 -6.132 1.00 50.09 72 GLN A O 1
ATOM 555 N N . ARG A 1 73 ? -9.659 25.167 -4.227 1.00 42.97 73 ARG A N 1
ATOM 556 C CA . ARG A 1 73 ? -9.098 26.280 -3.444 1.00 42.97 73 ARG A CA 1
ATOM 557 C C . ARG A 1 73 ? -7.609 26.052 -3.203 1.00 42.97 73 ARG A C 1
ATOM 559 O O . ARG A 1 73 ? -7.263 25.468 -2.185 1.00 42.97 73 ARG A O 1
ATOM 566 N N . ASN A 1 74 ? -6.779 26.491 -4.146 1.00 40.12 74 ASN A N 1
ATOM 567 C CA . ASN A 1 74 ? -5.403 26.961 -3.938 1.00 40.12 74 ASN A CA 1
ATOM 568 C C . ASN A 1 74 ? -4.993 27.818 -5.133 1.00 40.12 74 ASN A C 1
ATOM 570 O O . ASN A 1 74 ? -5.038 27.283 -6.263 1.00 40.12 74 ASN A O 1
#

Secondary structure (DSSP, 8-state):
-B---STT-SEEEEEEEE-TTS-EEEEEEEETTS-EEEEE-------S---GGGG---PPTT------GGGG--

Radius of gyration: 17.78 Å; chains: 1; bounding box: 38×35×39 Å

Foldseek 3Di:
DDADDDPPDQFRDWDWDADPVRHTAWIWTAGPVRDIDIDGDDDDDDDPDDPCVVVDDDDPPPDDDDDDPVVPDD

pLDDT: mean 82.71, std 14.81, range [40.12, 97.0]

Sequence (74 aa):
MLTPQSAGQTYEEVRLSWDEGFFLRSISMKSKSGDVVTIKVNSVTKVASLPVSLFSYKAPPGSRTVDNPLNQRN